Protein AF-A0A399NQ22-F1 (afdb_monomer_lite)

Foldseek 3Di:
DVQLVVVQQVVFVVDAPDKDKDFQADFDDPDDPDGDPFGGDPSCCSNQVDGAHGKIWIFPHDVPTTAIEIAHAAAQDPPRPCLPPPCPGRCVNVNDDDGQVRSCVVRVHHYHHVVCVPVVCPPDDDD

pLDDT: mean 94.35, std 6.29, range [53.47, 98.62]

Structure (mmCIF, N/CA/C/O backbone):
data_AF-A0A399NQ22-F1
#
_entry.id   AF-A0A399NQ22-F1
#
loop_
_atom_site.group_PDB
_atom_site.id
_atom_site.type_symbol
_atom_site.label_atom_id
_atom_site.label_alt_id
_atom_site.label_comp_id
_atom_site.label_asym_id
_atom_site.label_entity_id
_atom_site.label_seq_id
_atom_site.pdbx_PDB_ins_code
_atom_site.Cartn_x
_atom_site.Cartn_y
_atom_site.Cartn_z
_atom_site.occupancy
_atom_site.B_iso_or_equiv
_atom_site.auth_seq_id
_atom_site.auth_comp_id
_atom_site.auth_asym_id
_atom_site.auth_atom_id
_atom_site.pdbx_PDB_model_num
ATOM 1 N N . VAL A 1 1 ? 7.545 3.816 11.277 1.00 77.50 1 VAL A N 1
ATOM 2 C CA . VAL A 1 1 ? 6.659 2.720 11.739 1.00 77.50 1 VAL A CA 1
ATOM 3 C C . VAL A 1 1 ? 5.836 3.149 12.949 1.00 77.50 1 VAL A C 1
ATOM 5 O O . VAL A 1 1 ? 4.619 3.176 12.836 1.00 77.50 1 VAL A O 1
ATOM 8 N N . GLU A 1 2 ? 6.461 3.581 14.051 1.00 89.06 2 GLU A N 1
ATOM 9 C CA . GLU A 1 2 ? 5.746 4.010 15.273 1.00 89.06 2 GLU A CA 1
ATOM 10 C C . GLU A 1 2 ? 4.733 5.141 15.035 1.00 89.06 2 GLU A C 1
ATOM 12 O O . GLU A 1 2 ? 3.578 5.025 15.437 1.00 89.06 2 GLU A O 1
ATOM 17 N N . ALA A 1 3 ? 5.122 6.194 14.305 1.00 95.69 3 ALA A N 1
ATOM 18 C CA . ALA A 1 3 ? 4.213 7.293 13.967 1.00 95.69 3 ALA A CA 1
ATOM 19 C C . ALA A 1 3 ? 2.978 6.804 13.187 1.00 95.69 3 ALA A C 1
ATOM 21 O O . ALA A 1 3 ? 1.850 7.098 13.568 1.00 95.69 3 ALA A O 1
ATOM 22 N N . ALA A 1 4 ? 3.183 5.985 12.152 1.00 97.56 4 ALA A N 1
ATOM 23 C CA . ALA A 1 4 ? 2.106 5.400 11.354 1.00 97.56 4 ALA A CA 1
ATOM 24 C C . ALA A 1 4 ? 1.168 4.517 12.201 1.00 97.56 4 ALA A C 1
ATOM 26 O O . ALA A 1 4 ? -0.049 4.579 12.044 1.00 97.56 4 ALA A O 1
ATOM 27 N N . ALA A 1 5 ? 1.704 3.743 13.151 1.00 97.62 5 ALA A N 1
ATOM 28 C CA . ALA A 1 5 ? 0.892 2.972 14.091 1.00 97.62 5 ALA A CA 1
ATOM 29 C C . ALA A 1 5 ? 0.037 3.878 14.998 1.00 97.62 5 ALA A C 1
ATOM 31 O O . ALA A 1 5 ? -1.161 3.639 15.151 1.00 97.62 5 ALA A O 1
ATOM 32 N N . ALA A 1 6 ? 0.613 4.960 15.532 1.00 98.06 6 ALA A N 1
ATOM 33 C CA . ALA A 1 6 ? -0.127 5.947 16.319 1.00 98.06 6 ALA A CA 1
ATOM 34 C C . ALA A 1 6 ? -1.207 6.664 15.487 1.00 98.06 6 ALA A C 1
ATOM 36 O O . ALA A 1 6 ? -2.304 6.930 15.979 1.00 98.06 6 ALA A O 1
ATOM 37 N N . HIS A 1 7 ? -0.932 6.946 14.214 1.00 98.50 7 HIS A N 1
ATOM 38 C CA . HIS A 1 7 ? -1.900 7.519 13.281 1.00 98.50 7 HIS A CA 1
ATOM 39 C C . HIS A 1 7 ? -3.078 6.575 13.029 1.00 98.50 7 HIS A C 1
ATOM 41 O O . HIS A 1 7 ? -4.227 6.998 13.159 1.00 98.50 7 HIS A O 1
ATOM 47 N N . ARG A 1 8 ? -2.812 5.285 12.774 1.00 98.44 8 ARG A N 1
ATOM 48 C CA . ARG A 1 8 ? -3.865 4.264 12.657 1.00 98.44 8 ARG A CA 1
ATOM 49 C C . ARG A 1 8 ? -4.692 4.155 13.937 1.00 98.44 8 ARG A C 1
ATOM 51 O O . ARG A 1 8 ? -5.912 4.117 13.852 1.00 98.44 8 ARG A O 1
ATOM 58 N N . ALA A 1 9 ? -4.072 4.184 15.117 1.00 98.25 9 ALA A N 1
ATOM 59 C CA . ALA A 1 9 ? -4.805 4.165 16.387 1.00 98.25 9 ALA A CA 1
ATOM 60 C C . ALA A 1 9 ? -5.732 5.388 16.548 1.00 98.25 9 ALA A C 1
ATOM 62 O O . ALA A 1 9 ? -6.884 5.248 16.958 1.00 98.25 9 ALA A O 1
ATOM 63 N N . ARG A 1 10 ? -5.263 6.585 16.167 1.00 98.38 10 ARG A N 1
ATOM 64 C CA . ARG A 1 10 ? -6.076 7.813 16.177 1.00 98.38 10 ARG A CA 1
ATOM 65 C C . ARG A 1 10 ? -7.254 7.739 15.209 1.00 98.38 10 ARG A C 1
ATOM 67 O O . ARG A 1 10 ? -8.366 8.086 15.595 1.00 98.38 10 ARG A O 1
ATOM 74 N N . LEU A 1 11 ? -7.016 7.288 13.978 1.00 98.12 11 LEU A N 1
ATOM 75 C CA . LEU A 1 11 ? -8.075 7.122 12.980 1.00 98.12 11 LEU A CA 1
ATOM 76 C C . LEU A 1 11 ? -9.094 6.070 13.436 1.00 98.12 11 LEU A C 1
ATOM 78 O O . LEU A 1 11 ? -10.297 6.299 13.362 1.00 98.12 11 LEU A O 1
ATOM 82 N N . SER A 1 12 ? -8.605 4.968 14.009 1.00 98.25 12 SER A N 1
ATOM 83 C CA . SER A 1 12 ? -9.430 3.896 14.557 1.00 98.25 12 SER A CA 1
ATOM 84 C C . SER A 1 12 ? -10.396 4.384 15.637 1.00 98.25 12 SER A C 1
ATOM 86 O O . SER A 1 12 ? -11.556 3.986 15.649 1.00 98.25 12 SER A O 1
ATOM 88 N N . ALA A 1 13 ? -9.934 5.252 16.540 1.00 97.94 13 ALA A N 1
ATOM 89 C CA . ALA A 1 13 ? -10.782 5.842 17.574 1.00 97.94 13 ALA A CA 1
ATOM 90 C C . ALA A 1 13 ? -11.806 6.847 17.013 1.00 97.94 13 ALA A C 1
ATOM 92 O O . ALA A 1 13 ? -12.878 7.011 17.590 1.00 97.94 13 ALA A O 1
ATOM 93 N N . ALA A 1 14 ? -11.482 7.522 15.906 1.00 97.44 14 ALA A N 1
ATOM 94 C CA . ALA A 1 14 ? -12.348 8.523 15.285 1.00 97.44 14 ALA A CA 1
ATOM 95 C C . ALA A 1 14 ? -13.451 7.919 14.399 1.00 97.44 14 ALA A C 1
ATOM 97 O O . ALA A 1 14 ? -14.481 8.560 14.203 1.00 97.44 14 ALA A O 1
ATOM 98 N N . MET A 1 15 ? -13.250 6.708 13.870 1.00 96.12 15 MET A N 1
ATOM 99 C CA . MET A 1 15 ? -14.189 6.036 12.961 1.00 96.12 15 MET A CA 1
ATOM 100 C C . MET A 1 15 ? -14.549 4.620 13.442 1.00 96.12 15 MET A C 1
ATOM 102 O O . MET A 1 15 ? -14.275 3.643 12.748 1.00 96.12 15 MET A O 1
ATOM 106 N N . PRO A 1 16 ? -15.134 4.460 14.641 1.00 95.62 16 PRO A N 1
ATOM 107 C CA . PRO A 1 16 ? -15.461 3.138 15.161 1.00 95.62 16 PRO A CA 1
ATOM 108 C C . PRO A 1 16 ? -16.531 2.443 14.306 1.00 95.62 16 PRO A C 1
ATOM 110 O O . PRO A 1 16 ? -17.507 3.060 13.888 1.00 95.62 16 PRO A O 1
ATOM 113 N N . GLY A 1 17 ? -16.382 1.131 14.107 1.00 94.06 17 GLY A N 1
ATOM 114 C CA . GLY A 1 17 ? -17.397 0.291 13.460 1.00 94.06 17 GLY A CA 1
ATOM 115 C C . GLY A 1 17 ? -17.431 0.350 11.928 1.00 94.06 17 GLY A C 1
ATOM 116 O O . GLY A 1 17 ? -18.224 -0.378 11.336 1.00 94.06 17 GLY A O 1
ATOM 117 N N . ALA A 1 18 ? -16.577 1.153 11.290 1.00 94.00 18 ALA A N 1
ATOM 118 C CA . ALA A 1 18 ? -16.480 1.252 9.835 1.00 94.00 18 ALA A CA 1
ATOM 119 C C . ALA A 1 18 ? -15.167 0.646 9.331 1.00 94.00 18 ALA A C 1
ATOM 121 O O . ALA A 1 18 ? -14.098 1.070 9.747 1.00 94.00 18 ALA A O 1
ATOM 122 N N . THR A 1 19 ? -15.219 -0.316 8.408 1.00 96.00 19 THR A N 1
ATOM 123 C CA . THR A 1 19 ? -13.996 -0.782 7.738 1.00 96.00 19 THR A CA 1
ATOM 124 C C . THR A 1 19 ? -13.509 0.292 6.769 1.00 96.00 19 THR A C 1
ATOM 126 O O . THR A 1 19 ? -14.273 0.752 5.923 1.00 96.00 19 THR A O 1
ATOM 129 N N . LEU A 1 20 ? -12.236 0.675 6.875 1.00 96.19 20 LEU A N 1
ATOM 130 C CA . LEU A 1 20 ? -11.630 1.714 6.041 1.00 96.19 20 LEU A CA 1
ATOM 131 C C . LEU A 1 20 ? -10.688 1.081 5.020 1.00 96.19 20 LEU A C 1
ATOM 133 O O . LEU A 1 20 ? -9.842 0.269 5.389 1.00 96.19 20 LEU A O 1
ATOM 137 N N . ALA A 1 21 ? -10.791 1.490 3.758 1.00 96.81 21 ALA A N 1
ATOM 138 C CA . ALA A 1 21 ? -9.838 1.142 2.709 1.00 96.81 21 ALA A CA 1
ATOM 139 C C . ALA A 1 21 ? -9.151 2.417 2.208 1.00 96.81 21 ALA A C 1
ATOM 141 O O . ALA A 1 21 ? -9.815 3.349 1.757 1.00 96.81 21 ALA A O 1
ATOM 142 N N . VAL A 1 22 ? -7.822 2.462 2.296 1.00 97.94 22 VAL A N 1
ATOM 143 C CA . VAL A 1 22 ? -7.005 3.613 1.891 1.00 97.94 22 VAL A CA 1
ATOM 144 C C . VAL A 1 22 ? -6.004 3.148 0.842 1.00 97.94 22 VAL A C 1
ATOM 146 O O . VAL A 1 22 ? -5.267 2.188 1.064 1.00 97.94 22 VAL A O 1
ATOM 149 N N . VAL A 1 23 ? -5.994 3.806 -0.315 1.00 98.19 23 VAL A N 1
ATOM 150 C CA . VAL A 1 23 ? -5.254 3.363 -1.506 1.00 98.19 23 VAL A CA 1
ATOM 151 C C . VAL A 1 23 ? -3.996 4.195 -1.725 1.00 98.19 23 VAL A C 1
ATOM 153 O O . VAL A 1 23 ? -4.000 5.396 -1.479 1.00 98.19 23 VAL A O 1
ATOM 156 N N . SER A 1 24 ? -2.923 3.578 -2.220 1.00 98.31 24 SER A N 1
ATOM 157 C CA . SER A 1 24 ? -1.680 4.293 -2.530 1.00 98.31 24 SER A CA 1
ATOM 158 C C . SER A 1 24 ? -1.733 5.049 -3.860 1.00 98.31 24 SER A C 1
ATOM 160 O O . SER A 1 24 ? -1.108 6.101 -3.986 1.00 98.31 24 SER A O 1
ATOM 162 N N . GLY A 1 25 ? -2.498 4.542 -4.831 1.00 97.44 25 GLY A N 1
ATOM 163 C CA . GLY A 1 25 ? -2.637 5.116 -6.170 1.00 97.44 25 GLY A CA 1
ATOM 164 C C . GLY A 1 25 ? -1.598 4.609 -7.176 1.00 97.44 25 GLY A C 1
ATOM 165 O O . GLY A 1 25 ? -0.905 3.621 -6.936 1.00 97.44 25 GLY A O 1
ATOM 166 N N . TYR A 1 26 ? -1.524 5.296 -8.317 1.00 96.44 26 TYR A N 1
ATOM 167 C CA . TYR A 1 26 ? -0.613 5.018 -9.434 1.00 96.44 26 TYR A CA 1
ATOM 168 C C . TYR A 1 26 ? -0.078 6.330 -10.008 1.00 96.44 26 TYR A C 1
ATOM 170 O O . TYR A 1 26 ? -0.757 7.360 -9.938 1.00 96.44 26 TYR A O 1
ATOM 178 N N . ALA A 1 27 ? 1.116 6.306 -10.598 1.00 96.25 27 ALA A N 1
ATOM 179 C CA . ALA A 1 27 ? 1.667 7.455 -11.291 1.00 96.25 27 ALA A CA 1
ATOM 180 C C . ALA A 1 27 ? 0.812 7.806 -12.521 1.00 96.25 27 ALA A C 1
ATOM 182 O O . ALA A 1 27 ? 0.568 6.953 -13.378 1.00 96.25 27 ALA A O 1
ATOM 183 N N . PRO A 1 28 ? 0.376 9.069 -12.666 1.00 96.25 28 PRO A N 1
ATOM 184 C CA . PRO A 1 28 ? -0.347 9.484 -13.856 1.00 96.25 28 PRO A CA 1
ATOM 185 C C . PRO A 1 28 ? 0.523 9.381 -15.113 1.00 96.25 28 PRO A C 1
ATOM 187 O O . PRO A 1 28 ? 1.734 9.632 -15.079 1.00 96.25 28 PRO A O 1
ATOM 190 N N . THR A 1 29 ? -0.107 9.091 -16.250 1.00 97.00 29 THR A N 1
ATOM 191 C CA . THR A 1 29 ? 0.547 9.185 -17.559 1.00 97.00 29 THR A CA 1
ATOM 192 C C . THR A 1 29 ? 0.957 10.624 -17.851 1.00 97.00 29 THR A C 1
ATOM 194 O O . THR A 1 29 ? 0.147 11.547 -17.756 1.00 97.00 29 THR A O 1
ATOM 197 N N . ARG A 1 30 ? 2.223 10.811 -18.233 1.00 97.38 30 ARG A N 1
ATOM 198 C CA . ARG A 1 30 ? 2.773 12.093 -18.682 1.00 97.38 30 ARG A CA 1
ATOM 199 C C . ARG A 1 30 ? 2.594 12.260 -20.187 1.00 97.38 30 ARG A C 1
ATOM 201 O O . ARG A 1 30 ? 2.105 13.291 -20.635 1.00 97.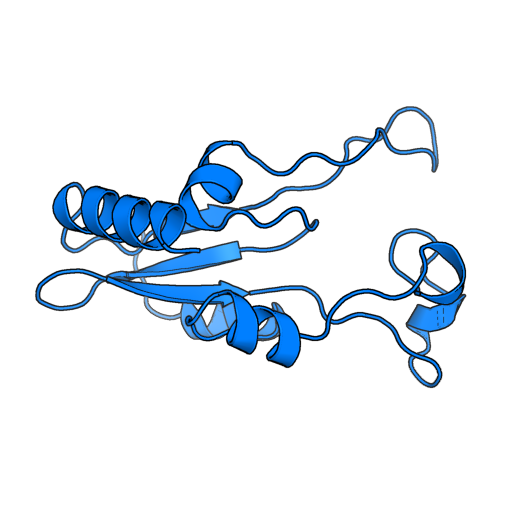38 30 ARG A O 1
ATOM 208 N N . ASN A 1 31 ? 3.013 11.257 -20.952 1.00 97.56 31 ASN A N 1
ATOM 209 C CA . ASN A 1 31 ? 2.884 11.195 -22.406 1.00 97.56 31 ASN A CA 1
ATOM 210 C C . ASN A 1 31 ? 3.133 9.747 -22.846 1.00 97.56 31 ASN A C 1
ATOM 212 O O . ASN A 1 31 ? 4.151 9.180 -22.464 1.00 97.56 31 ASN A O 1
ATOM 216 N N . ASP A 1 32 ? 2.205 9.170 -23.605 1.00 96.25 32 ASP A N 1
ATOM 217 C CA . ASP A 1 32 ? 2.273 7.786 -24.088 1.00 96.25 32 ASP A CA 1
ATOM 218 C C . ASP A 1 32 ? 2.574 6.765 -22.969 1.00 96.25 32 ASP A C 1
ATOM 220 O O . ASP A 1 32 ? 1.828 6.662 -21.989 1.00 96.25 32 ASP A O 1
ATOM 224 N N . ASP A 1 33 ? 3.652 5.996 -23.093 1.00 94.00 33 ASP A N 1
ATOM 225 C CA . ASP A 1 33 ? 4.111 5.017 -22.106 1.00 94.00 33 ASP A CA 1
ATOM 226 C C . ASP A 1 33 ? 4.920 5.645 -20.955 1.00 94.00 33 ASP A C 1
ATOM 228 O O . ASP A 1 33 ? 5.197 4.983 -19.962 1.00 94.00 33 ASP A O 1
ATOM 232 N N . CYS A 1 34 ? 5.220 6.946 -21.000 1.00 94.25 34 CYS A N 1
ATOM 233 C CA . CYS A 1 34 ? 5.931 7.628 -19.922 1.00 94.25 34 CYS A CA 1
ATOM 234 C C . CYS A 1 34 ? 4.982 8.053 -18.791 1.00 94.25 34 CYS A C 1
ATOM 236 O O . CYS A 1 34 ? 4.020 8.802 -19.008 1.00 94.25 34 CYS A O 1
ATOM 238 N N . ARG A 1 35 ? 5.299 7.672 -17.549 1.00 95.12 35 ARG A N 1
ATOM 239 C CA . ARG A 1 35 ? 4.612 8.137 -16.329 1.00 95.12 35 ARG A CA 1
ATOM 240 C C . ARG A 1 35 ? 5.349 9.301 -15.661 1.00 95.12 35 ARG A C 1
ATOM 242 O O . ARG A 1 35 ? 6.533 9.538 -15.907 1.00 95.12 35 ARG A O 1
ATOM 249 N N . TYR A 1 36 ? 4.649 10.055 -14.816 1.00 97.00 36 TYR A N 1
ATOM 250 C CA . TYR A 1 36 ? 5.306 10.929 -13.838 1.00 97.00 36 TYR A CA 1
ATOM 251 C C . TYR A 1 36 ? 6.031 10.104 -12.763 1.00 97.00 36 TYR A C 1
ATOM 253 O O . TYR A 1 36 ? 5.789 8.911 -12.617 1.00 97.00 36 TYR A O 1
ATOM 261 N N . ALA A 1 37 ? 6.906 10.742 -11.979 1.00 95.25 37 ALA A N 1
ATOM 262 C CA . ALA A 1 37 ? 7.464 10.093 -10.796 1.00 95.25 37 ALA A CA 1
ATOM 263 C C . ALA A 1 37 ? 6.335 9.757 -9.811 1.00 95.25 37 ALA A C 1
ATOM 265 O O . ALA A 1 37 ? 5.529 10.629 -9.470 1.00 95.25 37 ALA A O 1
ATOM 266 N N . PHE A 1 38 ? 6.285 8.505 -9.359 1.00 95.88 38 PHE A N 1
ATOM 267 C CA . PHE A 1 38 ? 5.260 8.076 -8.422 1.00 95.88 38 PHE A CA 1
ATOM 268 C C . PHE A 1 38 ? 5.424 8.749 -7.054 1.00 95.88 38 PHE A C 1
ATOM 270 O O . PHE A 1 38 ? 6.524 8.870 -6.511 1.00 95.88 38 PHE A O 1
ATOM 277 N N . ARG A 1 39 ? 4.289 9.143 -6.476 1.00 97.62 39 ARG A N 1
ATOM 278 C CA . ARG A 1 39 ? 4.155 9.566 -5.085 1.00 97.62 39 ARG A CA 1
ATOM 279 C C . ARG A 1 39 ? 2.817 9.048 -4.577 1.00 97.62 39 ARG A C 1
ATOM 281 O O . ARG A 1 39 ? 1.786 9.416 -5.135 1.00 97.62 39 ARG A O 1
ATOM 288 N N . ALA A 1 40 ? 2.834 8.231 -3.526 1.00 98.31 40 ALA A N 1
ATOM 289 C CA . ALA A 1 40 ? 1.610 7.652 -2.988 1.00 98.31 40 ALA A CA 1
ATOM 290 C C . ALA A 1 40 ? 0.710 8.716 -2.354 1.00 98.31 40 ALA A C 1
ATOM 292 O O . ALA A 1 40 ? 1.181 9.777 -1.936 1.00 98.31 40 ALA A O 1
ATOM 293 N N . ASP A 1 41 ? -0.586 8.432 -2.277 1.00 98.62 41 ASP A N 1
ATOM 294 C CA . ASP A 1 41 ? -1.566 9.315 -1.651 1.00 98.62 41 ASP A CA 1
ATOM 295 C C . ASP A 1 41 ? -1.162 9.745 -0.224 1.00 98.62 41 ASP A C 1
ATOM 297 O O . ASP A 1 41 ? -0.520 9.005 0.525 1.00 98.62 41 ASP A O 1
ATOM 301 N N . SER A 1 42 ? -1.519 10.976 0.155 1.00 98.44 42 SER A N 1
ATOM 302 C CA . SER A 1 42 ? -1.105 11.562 1.434 1.00 98.44 42 SER A CA 1
ATOM 303 C C . SER A 1 42 ? -1.651 10.799 2.631 1.00 98.44 42 SER A C 1
ATOM 305 O O . SER A 1 42 ? -0.909 10.588 3.591 1.00 98.44 42 SER A O 1
ATOM 307 N N . ASP A 1 43 ? -2.912 10.380 2.572 1.00 98.44 43 ASP A N 1
ATOM 308 C CA . ASP A 1 43 ? -3.568 9.684 3.673 1.00 98.44 43 ASP A CA 1
ATOM 309 C C . ASP A 1 43 ? -2.995 8.272 3.805 1.00 98.44 43 ASP A C 1
ATOM 311 O O . ASP A 1 43 ? -2.691 7.811 4.909 1.00 98.44 43 ASP A O 1
ATOM 315 N N . PHE A 1 44 ? -2.721 7.619 2.672 1.00 98.56 44 PHE A N 1
ATOM 316 C CA . PHE A 1 44 ? -2.029 6.334 2.648 1.00 98.56 44 PHE A CA 1
ATOM 317 C C . PHE A 1 44 ? -0.633 6.421 3.277 1.00 98.56 44 PHE A C 1
ATOM 319 O O . PHE A 1 44 ? -0.300 5.629 4.166 1.00 98.56 44 PHE A O 1
ATOM 326 N N . VAL A 1 45 ? 0.183 7.398 2.868 1.00 98.12 45 VAL A N 1
ATOM 327 C CA . VAL A 1 45 ? 1.530 7.604 3.427 1.00 98.12 45 VAL A CA 1
ATOM 328 C C . VAL A 1 45 ? 1.452 7.953 4.910 1.00 98.12 45 VAL A C 1
ATOM 330 O O . VAL A 1 45 ? 2.258 7.458 5.696 1.00 98.12 45 VAL A O 1
ATOM 333 N N . TRP A 1 46 ? 0.471 8.751 5.331 1.00 98.12 46 TRP A N 1
ATOM 334 C CA . TRP A 1 46 ? 0.289 9.101 6.738 1.00 98.12 46 TRP A CA 1
ATOM 335 C C . TRP A 1 46 ? 0.025 7.865 7.615 1.00 98.12 46 TRP A C 1
ATOM 337 O O . TRP A 1 46 ? 0.551 7.775 8.728 1.00 98.12 46 TRP A O 1
ATOM 347 N N . LEU A 1 47 ? -0.717 6.879 7.100 1.00 98.50 47 LEU A N 1
ATOM 348 C CA . LEU A 1 47 ? -1.096 5.657 7.821 1.00 98.50 47 LEU A CA 1
ATOM 349 C C . LEU A 1 47 ? -0.093 4.501 7.707 1.00 98.50 47 LEU A C 1
ATOM 351 O O . LEU A 1 47 ? -0.140 3.572 8.523 1.00 98.50 47 LEU A O 1
ATOM 355 N N . THR A 1 48 ? 0.800 4.529 6.717 1.00 97.56 48 THR A N 1
ATOM 356 C CA . THR A 1 48 ? 1.696 3.398 6.403 1.00 97.56 48 THR A CA 1
ATOM 357 C C . THR A 1 48 ? 3.175 3.778 6.352 1.00 97.56 48 THR A C 1
ATOM 359 O O . THR A 1 48 ? 4.023 2.985 6.756 1.00 97.56 48 THR A O 1
ATOM 362 N N . GLY A 1 49 ? 3.501 4.987 5.889 1.00 95.88 49 GLY A N 1
ATOM 363 C CA . GLY A 1 49 ? 4.854 5.394 5.506 1.00 95.88 49 GLY A CA 1
ATOM 364 C C . GLY A 1 49 ? 5.367 4.741 4.215 1.00 95.88 49 GLY A C 1
ATOM 365 O O . GLY A 1 49 ? 6.555 4.851 3.924 1.00 95.88 49 GLY A O 1
ATOM 366 N N . VAL A 1 50 ? 4.511 4.043 3.465 1.00 95.88 50 VAL A N 1
ATOM 367 C CA . VAL A 1 50 ? 4.883 3.247 2.287 1.00 95.88 50 VAL A CA 1
ATOM 368 C C . VAL A 1 50 ? 4.745 4.070 1.003 1.00 95.88 50 VAL A C 1
ATOM 370 O O . VAL A 1 50 ? 3.802 4.841 0.851 1.00 95.88 50 VAL A O 1
ATOM 373 N N . GLN A 1 51 ? 5.680 3.873 0.069 1.00 94.94 51 GLN A N 1
ATOM 374 C CA . GLN A 1 51 ? 5.721 4.515 -1.250 1.00 94.94 51 GLN A CA 1
ATOM 375 C C . GLN A 1 51 ? 5.762 3.442 -2.348 1.00 94.94 51 GLN A C 1
ATOM 377 O O . GLN A 1 51 ? 6.811 3.188 -2.932 1.00 94.94 51 GLN A O 1
ATOM 382 N N . ILE A 1 52 ? 4.628 2.781 -2.594 1.00 94.38 52 ILE A N 1
ATOM 383 C CA . ILE A 1 52 ? 4.481 1.797 -3.677 1.00 94.38 52 ILE A CA 1
ATOM 384 C C . ILE A 1 52 ? 3.135 1.963 -4.387 1.00 94.38 52 ILE A C 1
ATOM 386 O O . ILE A 1 52 ? 2.142 2.321 -3.750 1.00 94.38 52 ILE A O 1
ATOM 390 N N . GLU A 1 53 ? 3.100 1.734 -5.695 1.00 95.38 53 GLU A N 1
ATOM 391 C CA . GLU A 1 53 ? 1.868 1.769 -6.486 1.00 95.38 53 GLU A CA 1
ATOM 392 C C . GLU A 1 53 ? 0.939 0.600 -6.152 1.00 95.38 53 GLU A C 1
ATOM 394 O O . GLU A 1 53 ? 1.381 -0.459 -5.706 1.00 95.38 53 GLU A O 1
ATOM 399 N N . GLY A 1 54 ? -0.362 0.793 -6.373 1.00 95.38 54 GLY A N 1
ATOM 400 C CA . GLY A 1 54 ? -1.351 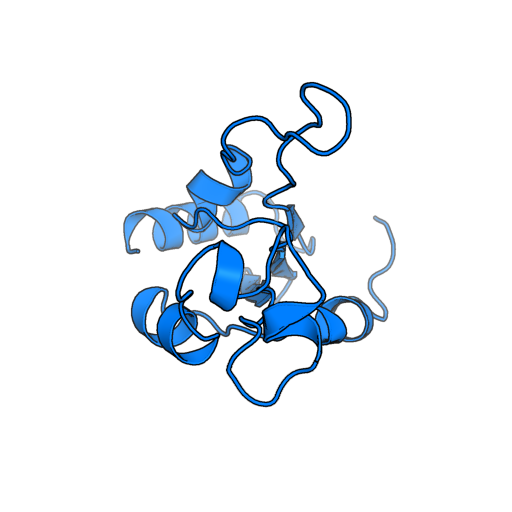-0.287 -6.338 1.00 95.38 54 GLY A CA 1
ATOM 401 C C . GLY A 1 54 ? -1.542 -0.981 -4.986 1.00 95.38 54 GLY A C 1
ATOM 402 O O . GLY A 1 54 ? -2.122 -2.065 -4.935 1.00 95.38 54 GLY A O 1
ATOM 403 N N . ALA A 1 55 ? -1.072 -0.383 -3.893 1.00 97.25 55 ALA A N 1
ATOM 404 C CA . ALA A 1 55 ? -1.246 -0.909 -2.550 1.00 97.25 55 ALA A CA 1
ATOM 405 C C . ALA A 1 55 ? -2.535 -0.392 -1.904 1.00 97.25 55 ALA A C 1
ATOM 407 O O . ALA A 1 55 ? -2.998 0.720 -2.172 1.00 97.25 55 ALA A O 1
ATOM 408 N N . VAL A 1 56 ? -3.101 -1.202 -1.011 1.00 98.38 56 VAL A N 1
ATOM 409 C CA . VAL A 1 56 ? -4.328 -0.877 -0.276 1.00 98.38 56 VAL A CA 1
ATOM 410 C C . VAL A 1 56 ? -4.147 -1.240 1.189 1.00 98.38 56 VAL A C 1
ATOM 412 O O . VAL A 1 56 ? -3.936 -2.402 1.523 1.00 98.38 56 VAL A O 1
ATOM 415 N N . LEU A 1 57 ? -4.232 -0.252 2.076 1.00 98.38 57 LEU A N 1
ATOM 416 C CA . LEU A 1 57 ? -4.364 -0.486 3.508 1.00 98.38 57 LEU A CA 1
ATOM 417 C C . LEU A 1 57 ? -5.844 -0.693 3.819 1.00 98.38 57 LEU A C 1
ATOM 419 O O . LEU A 1 57 ? -6.652 0.201 3.576 1.00 98.38 57 LEU A O 1
ATOM 423 N N . VAL A 1 58 ? -6.179 -1.831 4.413 1.00 98.31 58 VAL A N 1
ATOM 424 C CA . VAL A 1 58 ? -7.501 -2.085 4.979 1.00 98.31 58 VAL A CA 1
ATOM 425 C C . VAL A 1 58 ? -7.395 -2.052 6.498 1.00 98.31 58 VAL A C 1
ATOM 427 O O . VAL A 1 58 ? -6.592 -2.763 7.098 1.00 98.31 58 VAL A O 1
ATOM 430 N N . MET A 1 59 ? -8.198 -1.209 7.135 1.00 98.06 59 MET A N 1
ATOM 431 C CA . MET A 1 59 ? -8.431 -1.226 8.575 1.00 98.06 59 MET A CA 1
ATOM 432 C C . MET A 1 59 ? -9.792 -1.877 8.802 1.00 98.06 59 MET A C 1
ATOM 434 O O . MET A 1 59 ? -10.819 -1.230 8.621 1.00 98.06 59 MET A O 1
ATOM 438 N N . HIS A 1 60 ? -9.804 -3.164 9.149 1.00 96.94 60 HIS A N 1
ATOM 439 C CA . HIS A 1 60 ? -11.027 -3.927 9.394 1.00 96.94 60 HIS A CA 1
ATOM 440 C C . HIS A 1 60 ? -11.635 -3.531 10.730 1.00 96.94 60 HIS A C 1
ATOM 442 O O . HIS A 1 60 ? -10.954 -3.613 11.750 1.00 96.94 60 HIS A O 1
ATOM 448 N N . ALA A 1 61 ? -12.906 -3.134 10.737 1.00 95.94 61 ALA A N 1
ATOM 449 C CA . ALA A 1 61 ? -13.593 -2.816 11.980 1.00 95.94 61 ALA A CA 1
ATOM 450 C C . ALA A 1 61 ? -13.713 -4.061 12.869 1.00 95.94 61 ALA A C 1
ATOM 452 O O . ALA A 1 61 ? -14.217 -5.104 12.449 1.00 95.94 61 ALA A O 1
ATOM 453 N N . VAL A 1 62 ? -13.289 -3.925 14.122 1.00 95.12 62 VAL A N 1
ATOM 454 C CA . VAL A 1 62 ? -13.426 -4.940 15.172 1.00 95.12 62 VAL A CA 1
ATOM 455 C C . VAL A 1 62 ? -13.963 -4.285 16.446 1.00 95.12 62 VAL A C 1
ATOM 457 O O . VAL A 1 62 ? -13.880 -3.060 16.599 1.00 95.12 62 VAL A O 1
ATOM 460 N N . PRO A 1 63 ? -14.527 -5.050 17.398 1.00 95.12 63 PRO A N 1
ATOM 461 C CA . PRO A 1 63 ? -14.899 -4.490 18.691 1.00 95.12 63 PRO A CA 1
ATOM 462 C C . PRO A 1 63 ? -13.711 -3.762 19.338 1.00 95.12 63 PRO A C 1
ATOM 464 O O . PRO A 1 63 ? -12.677 -4.364 19.613 1.00 95.12 63 PRO A O 1
ATOM 467 N N . GLY A 1 64 ? -13.861 -2.458 19.577 1.00 93.56 64 GLY A N 1
ATOM 468 C CA . GLY A 1 64 ? -12.833 -1.630 20.213 1.00 93.56 64 GLY A CA 1
ATOM 469 C C . GLY A 1 64 ? -11.804 -0.986 19.275 1.00 93.56 64 GLY A C 1
ATOM 470 O O . GLY A 1 64 ? -10.949 -0.255 19.770 1.00 93.56 64 GLY A O 1
ATOM 471 N N . G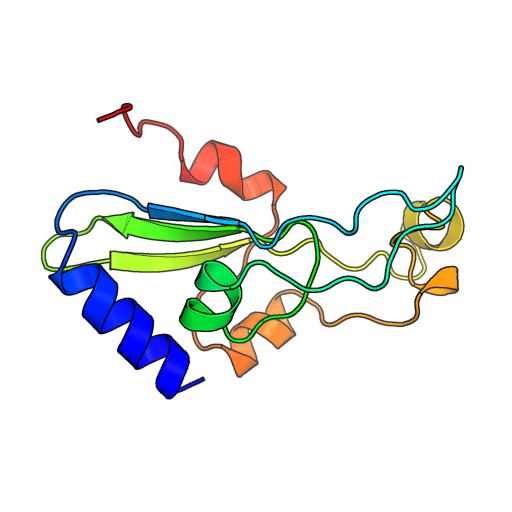LY A 1 65 ? -11.879 -1.183 17.952 1.00 96.88 65 GLY A N 1
ATOM 472 C CA . GLY A 1 65 ? -10.985 -0.497 17.015 1.00 96.88 65 GLY A CA 1
ATOM 473 C C . GLY A 1 65 ? -10.888 -1.155 15.643 1.00 96.88 65 GLY A C 1
ATOM 474 O O . GLY A 1 65 ? -11.909 -1.503 15.052 1.00 96.88 65 GLY A O 1
ATOM 475 N N . HIS A 1 66 ? -9.657 -1.295 15.138 1.00 98.06 66 HIS A N 1
ATOM 476 C CA . HIS A 1 66 ? -9.389 -1.911 13.842 1.00 98.06 66 HIS A CA 1
ATOM 477 C C . HIS A 1 66 ? -8.177 -2.836 13.852 1.00 98.06 66 HIS A C 1
ATOM 479 O O . HIS A 1 66 ? -7.144 -2.499 14.436 1.00 98.06 66 HIS A O 1
ATOM 485 N N . ASP A 1 67 ? -8.278 -3.912 13.076 1.00 97.56 67 ASP A N 1
ATOM 486 C CA . ASP A 1 67 ? -7.137 -4.717 12.648 1.00 97.56 67 ASP A CA 1
ATOM 487 C C . ASP A 1 67 ? -6.661 -4.231 11.273 1.00 97.56 67 ASP A C 1
ATOM 489 O O . ASP A 1 67 ? -7.429 -4.175 10.312 1.00 97.56 67 ASP A O 1
ATOM 493 N N . ALA A 1 68 ? -5.388 -3.847 11.172 1.00 98.12 68 ALA A N 1
ATOM 494 C CA . ALA A 1 68 ? -4.809 -3.309 9.943 1.00 98.12 68 ALA A CA 1
ATOM 495 C C . ALA A 1 68 ? -4.143 -4.410 9.106 1.00 98.12 68 ALA A C 1
ATOM 497 O O . ALA A 1 68 ? -3.297 -5.139 9.618 1.00 98.12 68 ALA A O 1
ATOM 498 N N . VAL A 1 69 ? -4.461 -4.476 7.814 1.00 98.31 69 VAL A N 1
ATOM 499 C CA . VAL A 1 69 ? -3.840 -5.365 6.824 1.00 98.31 69 VAL A CA 1
ATOM 500 C C . VAL A 1 69 ? -3.441 -4.540 5.607 1.00 98.31 69 VAL A C 1
ATOM 502 O O . VAL A 1 69 ? -4.235 -3.753 5.098 1.00 98.31 69 VAL A O 1
ATOM 505 N N . LEU A 1 70 ? -2.207 -4.697 5.136 1.00 98.19 70 LEU A N 1
ATOM 506 C CA . LEU A 1 70 ? -1.728 -4.027 3.932 1.00 98.19 70 LEU A CA 1
ATOM 507 C C . LEU A 1 70 ? -1.684 -5.012 2.760 1.00 98.19 70 LEU A C 1
ATOM 509 O O . LEU A 1 70 ? -1.065 -6.066 2.846 1.00 98.19 70 LEU A O 1
ATOM 513 N N . HIS A 1 71 ? -2.297 -4.651 1.643 1.00 98.12 71 HIS A N 1
ATOM 514 C CA . HIS A 1 71 ? -2.193 -5.381 0.387 1.00 98.12 71 HIS A CA 1
ATOM 515 C C . HIS A 1 71 ? -1.163 -4.701 -0.503 1.00 98.12 71 HIS A C 1
ATOM 517 O O . HIS A 1 71 ? -1.310 -3.514 -0.792 1.00 98.12 71 HIS A O 1
ATOM 523 N N . VAL A 1 72 ? -0.127 -5.427 -0.922 1.00 96.00 72 VAL A N 1
ATOM 524 C CA . VAL A 1 72 ? 0.980 -4.880 -1.725 1.00 96.00 72 VAL A CA 1
ATOM 525 C C . VAL A 1 72 ? 1.239 -5.786 -2.925 1.00 96.00 72 VAL A C 1
ATOM 527 O O . VAL A 1 72 ? 1.352 -6.996 -2.720 1.00 96.00 72 VAL A O 1
ATOM 530 N N . PRO A 1 73 ? 1.360 -5.247 -4.153 1.00 93.00 73 PRO A N 1
ATOM 531 C CA . PRO A 1 73 ? 1.766 -6.033 -5.313 1.00 93.00 73 PRO A CA 1
ATOM 532 C C . PRO A 1 73 ? 3.098 -6.745 -5.070 1.00 93.00 73 PRO A C 1
ATOM 534 O O . PRO A 1 73 ? 4.068 -6.133 -4.623 1.00 93.00 73 PRO A O 1
ATOM 537 N N . ALA A 1 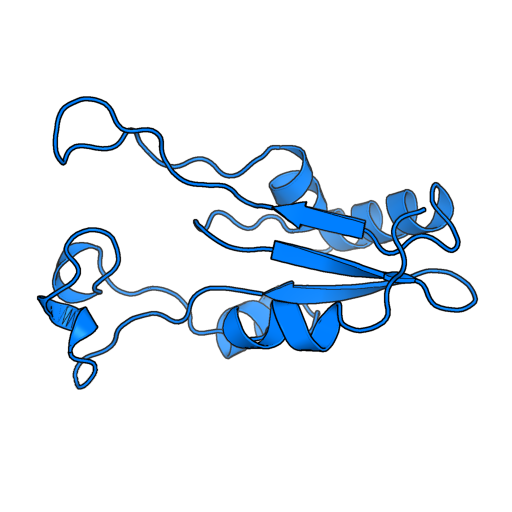74 ? 3.148 -8.046 -5.357 1.00 90.88 74 ALA A N 1
ATOM 538 C CA . ALA A 1 74 ? 4.397 -8.787 -5.280 1.00 90.88 74 ALA A CA 1
ATOM 539 C C . ALA A 1 74 ? 5.336 -8.375 -6.431 1.00 90.88 74 ALA A C 1
ATOM 541 O O . ALA A 1 74 ? 4.862 -8.244 -7.567 1.00 90.88 74 ALA A O 1
ATOM 542 N N . PRO A 1 75 ? 6.646 -8.223 -6.170 1.00 91.62 75 PRO A N 1
ATOM 543 C CA . PRO A 1 75 ? 7.630 -8.031 -7.228 1.00 91.62 75 PRO A CA 1
ATOM 544 C C . PRO A 1 75 ? 7.622 -9.199 -8.219 1.00 91.62 75 PRO A C 1
ATOM 546 O O . PRO A 1 75 ? 7.433 -10.360 -7.847 1.00 91.62 75 PRO A O 1
ATOM 549 N N . ALA A 1 76 ? 7.862 -8.895 -9.492 1.00 93.19 76 ALA A N 1
ATOM 550 C CA . ALA A 1 76 ? 8.032 -9.908 -10.523 1.00 93.19 76 ALA A CA 1
ATOM 551 C C . ALA A 1 76 ? 9.512 -10.305 -10.626 1.00 93.19 76 ALA A C 1
ATOM 553 O O . ALA A 1 76 ? 10.274 -9.647 -11.327 1.00 93.19 76 ALA A O 1
ATOM 554 N N . HIS A 1 77 ? 9.906 -11.367 -9.921 1.00 91.88 77 HIS A N 1
ATOM 555 C CA . HIS A 1 77 ? 11.275 -11.907 -9.884 1.00 91.88 77 HIS A CA 1
ATOM 556 C C . HIS A 1 77 ? 11.623 -12.780 -11.108 1.00 91.88 77 HIS A C 1
ATOM 558 O O . HIS A 1 77 ? 10.716 -13.275 -11.786 1.00 91.88 77 HIS A O 1
ATOM 564 N N . PRO A 1 78 ? 12.918 -13.084 -11.361 1.00 93.19 78 PRO A N 1
ATOM 565 C CA . PRO A 1 78 ? 13.314 -14.067 -12.369 1.00 93.19 78 PRO A CA 1
ATOM 566 C C . PRO A 1 78 ? 12.555 -15.397 -12.227 1.00 93.19 78 PRO A C 1
ATOM 568 O O . PRO A 1 78 ? 12.597 -16.044 -11.181 1.00 93.19 78 PRO A O 1
ATOM 571 N N . GLY A 1 79 ? 11.873 -15.810 -13.299 1.00 93.38 79 GLY A N 1
ATOM 572 C CA . GLY A 1 79 ? 11.000 -16.992 -13.329 1.00 93.38 79 GLY A CA 1
ATOM 573 C C . GLY A 1 79 ? 9.505 -16.663 -13.417 1.00 93.38 79 GLY A C 1
ATOM 574 O O . GLY A 1 79 ? 8.733 -17.503 -13.872 1.00 93.38 79 GLY A O 1
ATOM 575 N N . ASP A 1 80 ? 9.102 -15.439 -13.072 1.00 93.69 80 ASP A N 1
ATOM 576 C CA . ASP A 1 80 ? 7.782 -14.891 -13.399 1.00 93.69 80 ASP A CA 1
ATOM 577 C C . ASP A 1 80 ? 7.817 -14.297 -14.822 1.00 93.69 80 ASP A C 1
ATOM 579 O O . ASP A 1 80 ? 8.709 -13.496 -15.106 1.00 93.69 80 ASP A O 1
ATOM 583 N N . PRO A 1 81 ? 6.883 -14.624 -15.736 1.00 96.00 81 PRO A N 1
ATOM 584 C CA . PRO A 1 81 ? 6.818 -13.986 -17.055 1.00 96.00 81 PRO A CA 1
ATOM 585 C C . PRO A 1 81 ? 6.803 -12.448 -17.008 1.00 96.00 81 PRO A C 1
ATOM 587 O O . PRO A 1 81 ? 7.407 -11.798 -17.864 1.00 96.00 81 PRO A O 1
ATOM 590 N N . ARG A 1 82 ? 6.185 -11.862 -15.971 1.00 94.50 82 ARG A N 1
ATOM 591 C CA . ARG A 1 82 ? 6.124 -10.408 -15.757 1.00 94.50 82 ARG A CA 1
ATOM 592 C C . ARG A 1 82 ? 7.495 -9.778 -15.534 1.00 94.50 82 ARG A C 1
ATOM 594 O O . ARG A 1 82 ? 7.646 -8.596 -15.811 1.00 94.50 82 ARG A O 1
ATOM 601 N N . PHE A 1 83 ? 8.499 -10.557 -15.116 1.00 95.81 83 PHE A N 1
ATOM 602 C CA . PHE A 1 83 ? 9.867 -10.080 -14.891 1.00 95.81 83 PHE A CA 1
ATOM 603 C C . PHE A 1 83 ? 10.406 -9.281 -16.079 1.00 95.81 83 PHE A C 1
ATOM 605 O O . PHE A 1 83 ? 11.046 -8.256 -15.878 1.00 95.81 83 PHE A O 1
ATOM 612 N N . TYR A 1 84 ? 10.128 -9.740 -17.306 1.00 94.69 84 TYR A N 1
ATOM 613 C CA . TYR A 1 84 ? 10.550 -9.072 -18.538 1.00 94.69 84 TYR A CA 1
ATOM 614 C C . TYR A 1 84 ? 9.386 -8.482 -19.341 1.00 94.69 84 TYR A C 1
ATOM 616 O O . TYR A 1 84 ? 9.616 -7.553 -20.115 1.00 94.69 84 TYR A O 1
ATOM 624 N N . SER A 1 85 ? 8.168 -9.029 -19.219 1.00 96.31 85 SER A N 1
ATOM 625 C CA . SER A 1 85 ? 7.031 -8.611 -20.050 1.00 96.31 85 SER A CA 1
ATOM 626 C C . SER A 1 85 ? 6.323 -7.356 -19.545 1.00 96.31 85 SER A C 1
ATOM 628 O O . SER A 1 85 ? 5.535 -6.780 -20.289 1.00 96.31 85 SER A O 1
ATOM 630 N N . ASP A 1 86 ? 6.556 -6.968 -18.294 1.00 93.56 86 ASP A N 1
ATOM 631 C CA . ASP A 1 86 ? 5.971 -5.785 -17.676 1.00 93.56 86 ASP A CA 1
ATOM 632 C C . ASP A 1 86 ? 7.048 -4.704 -17.532 1.00 93.56 86 ASP A C 1
ATOM 634 O O . ASP A 1 86 ? 7.930 -4.798 -16.680 1.00 93.56 86 ASP A O 1
ATOM 638 N N . ALA A 1 87 ? 7.020 -3.705 -18.414 1.00 92.50 87 ALA A N 1
ATOM 639 C CA . ALA A 1 87 ? 7.998 -2.618 -18.398 1.00 92.50 87 ALA A CA 1
ATOM 640 C C . ALA A 1 87 ? 7.773 -1.630 -17.239 1.00 92.50 87 ALA A C 1
ATOM 642 O O . ALA A 1 87 ? 8.715 -0.939 -16.854 1.00 92.50 87 ALA A O 1
ATOM 643 N N . ASP A 1 88 ? 6.556 -1.582 -16.685 1.00 88.75 88 ASP A N 1
ATOM 644 C CA . ASP A 1 88 ? 6.181 -0.657 -15.612 1.00 88.75 88 ASP A CA 1
ATOM 645 C C . ASP A 1 88 ? 6.498 -1.254 -14.224 1.00 88.75 88 ASP A C 1
ATOM 647 O O . ASP A 1 88 ? 6.832 -0.509 -13.301 1.00 88.75 88 ASP A O 1
ATOM 651 N N . HIS A 1 89 ? 6.446 -2.587 -14.062 1.00 90.31 89 HIS A N 1
ATOM 652 C CA . HIS A 1 89 ? 6.612 -3.242 -12.748 1.00 90.31 89 HIS A CA 1
ATOM 653 C C . HIS A 1 89 ? 7.583 -4.437 -12.709 1.00 90.31 89 HIS A C 1
ATOM 655 O O . HIS A 1 89 ? 7.849 -4.973 -11.630 1.00 90.31 89 HIS A O 1
ATOM 661 N N . GLY A 1 90 ? 8.130 -4.882 -13.842 1.00 93.94 90 GLY A N 1
ATOM 662 C CA . GLY A 1 90 ? 9.076 -6.001 -13.903 1.00 93.94 90 GLY A CA 1
ATOM 663 C C . GLY A 1 90 ? 10.462 -5.638 -13.362 1.00 93.94 90 GLY A C 1
ATOM 664 O O . GLY A 1 90 ? 11.060 -4.654 -13.800 1.00 93.94 90 GLY A O 1
ATOM 665 N N . GLU A 1 91 ? 11.027 -6.446 -12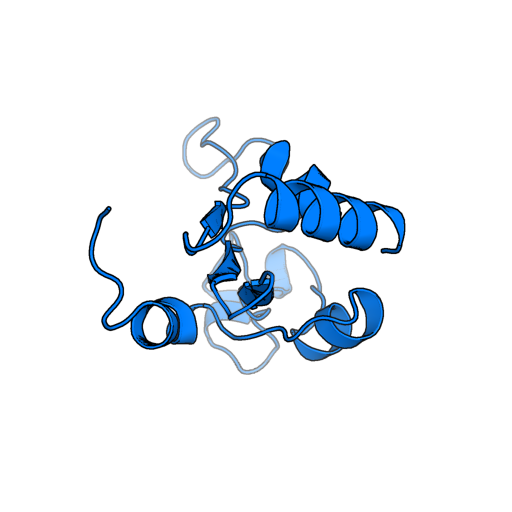.454 1.00 94.88 91 GLU A N 1
ATOM 666 C CA . GLU A 1 91 ? 12.311 -6.123 -11.799 1.00 94.88 91 GLU A CA 1
ATOM 667 C C . GLU A 1 91 ? 13.497 -6.023 -12.772 1.00 94.88 91 GLU A C 1
ATOM 669 O O . GLU A 1 91 ? 14.494 -5.373 -12.455 1.00 94.88 91 GLU A O 1
ATOM 674 N N . LEU A 1 92 ? 13.396 -6.624 -13.967 1.00 95.62 92 LEU A N 1
ATOM 675 C CA . LEU A 1 92 ? 14.383 -6.431 -15.032 1.00 95.62 92 LEU A CA 1
ATOM 676 C C . LEU A 1 92 ? 14.512 -4.952 -15.425 1.00 95.62 92 LEU A C 1
ATOM 678 O O . LEU A 1 92 ? 15.606 -4.501 -15.761 1.00 95.62 92 LEU A O 1
ATOM 682 N N . TRP A 1 93 ? 13.394 -4.225 -15.400 1.00 94.69 93 TRP A N 1
ATOM 683 C CA . TRP A 1 93 ? 13.275 -2.851 -15.878 1.00 94.69 93 TRP A CA 1
ATOM 684 C C . TRP A 1 93 ? 13.357 -1.832 -14.744 1.00 94.69 93 TRP A C 1
ATOM 686 O O . TRP A 1 93 ? 14.071 -0.837 -14.871 1.00 94.69 93 TRP A O 1
ATOM 696 N N . VAL A 1 94 ? 12.661 -2.083 -13.631 1.00 91.50 94 VAL A N 1
ATOM 697 C CA . VAL A 1 94 ? 12.523 -1.110 -12.530 1.00 91.50 94 VAL A CA 1
ATOM 698 C C . VAL A 1 94 ? 13.403 -1.411 -11.315 1.00 91.50 94 VAL A C 1
ATOM 700 O O . VAL A 1 94 ? 13.463 -0.614 -10.378 1.00 91.50 94 VAL A O 1
ATOM 703 N N . GLY A 1 95 ? 14.138 -2.524 -11.348 1.00 92.81 95 GLY A N 1
ATOM 704 C CA . GLY A 1 95 ? 14.976 -2.983 -10.247 1.00 92.81 95 GLY A CA 1
ATOM 705 C C . GLY A 1 95 ? 14.200 -3.755 -9.173 1.00 92.81 95 GLY A C 1
ATOM 706 O O . GLY A 1 95 ? 12.983 -3.914 -9.267 1.00 92.81 95 GLY A O 1
ATOM 707 N N . PRO A 1 96 ? 14.910 -4.274 -8.157 1.00 91.69 96 PRO A N 1
ATOM 708 C CA . PRO A 1 96 ? 14.315 -5.126 -7.137 1.00 91.69 96 PRO A CA 1
ATOM 709 C C . PRO A 1 96 ? 13.386 -4.346 -6.203 1.00 91.69 96 PRO A C 1
ATOM 711 O O . PRO A 1 96 ? 13.715 -3.235 -5.776 1.00 91.69 96 PRO A O 1
ATOM 714 N N . ALA A 1 97 ? 12.268 -4.962 -5.819 1.00 89.00 97 ALA A N 1
ATOM 715 C CA . ALA A 1 97 ? 11.337 -4.417 -4.832 1.00 89.00 97 ALA A CA 1
ATOM 716 C C . ALA A 1 97 ? 11.170 -5.365 -3.627 1.00 89.00 97 ALA A C 1
ATOM 718 O O . ALA A 1 97 ? 11.363 -6.574 -3.760 1.00 89.00 97 ALA A O 1
ATOM 719 N N . PRO A 1 98 ? 10.829 -4.848 -2.427 1.00 91.31 98 PRO A N 1
ATOM 720 C CA . PRO A 1 98 ? 10.681 -5.693 -1.246 1.00 91.31 98 PRO A CA 1
ATOM 721 C C . PRO A 1 98 ? 9.521 -6.680 -1.395 1.00 91.31 98 PRO A C 1
ATOM 723 O O . PRO A 1 98 ? 8.436 -6.319 -1.865 1.00 91.31 98 PRO A O 1
ATOM 726 N N . ALA A 1 99 ? 9.723 -7.910 -0.928 1.00 91.00 99 ALA A N 1
ATOM 727 C CA . ALA A 1 99 ? 8.672 -8.912 -0.891 1.00 91.00 99 ALA A CA 1
ATOM 728 C C . ALA A 1 99 ? 7.656 -8.592 0.227 1.00 91.00 99 ALA A C 1
ATOM 730 O O . ALA A 1 99 ? 7.979 -7.895 1.194 1.00 91.00 99 ALA A O 1
ATOM 731 N N . PRO A 1 100 ? 6.427 -9.143 0.179 1.00 92.56 100 PRO A N 1
ATOM 732 C CA . PRO A 1 100 ? 5.428 -8.954 1.238 1.00 92.56 100 PRO A CA 1
ATOM 733 C C . PRO A 1 100 ? 5.940 -9.250 2.659 1.00 92.56 100 PRO A C 1
ATOM 735 O O . PRO A 1 100 ? 5.581 -8.555 3.608 1.00 92.56 100 PRO A O 1
ATOM 738 N N . ALA A 1 101 ? 6.816 -10.249 2.810 1.00 93.56 101 ALA A N 1
ATOM 739 C CA . ALA A 1 101 ? 7.415 -10.596 4.097 1.00 93.56 101 ALA A CA 1
ATOM 740 C C . ALA A 1 101 ? 8.344 -9.495 4.641 1.00 93.56 101 ALA A C 1
ATOM 742 O O . ALA A 1 101 ? 8.343 -9.246 5.848 1.00 93.56 101 ALA A O 1
ATOM 743 N N . ASP A 1 102 ? 9.078 -8.803 3.766 1.00 94.38 102 ASP A N 1
ATOM 744 C CA . ASP A 1 102 ? 9.955 -7.691 4.145 1.00 94.38 102 ASP A CA 1
ATOM 745 C C . ASP A 1 102 ? 9.123 -6.507 4.650 1.00 94.38 102 ASP A C 1
ATOM 747 O O . ASP A 1 102 ? 9.391 -5.952 5.719 1.00 94.38 102 ASP A O 1
ATOM 751 N N . TRP A 1 103 ? 8.045 -6.177 3.927 1.00 95.31 103 TRP A N 1
ATOM 752 C CA . TRP A 1 103 ? 7.081 -5.160 4.349 1.00 95.31 103 TRP A CA 1
ATOM 753 C C . TRP A 1 103 ? 6.472 -5.495 5.709 1.00 95.31 103 TRP A C 1
ATOM 755 O O . TRP A 1 103 ? 6.432 -4.638 6.589 1.00 95.31 103 TRP A O 1
ATOM 765 N N . GLN A 1 104 ? 6.036 -6.740 5.912 1.00 96.44 104 GLN A N 1
ATOM 766 C CA . GLN A 1 104 ? 5.461 -7.179 7.183 1.00 96.44 104 GLN A CA 1
ATOM 767 C C . GLN A 1 104 ? 6.464 -7.047 8.334 1.00 96.44 104 GLN A C 1
ATOM 769 O O . GLN A 1 104 ? 6.104 -6.548 9.402 1.00 96.44 104 GLN A O 1
ATOM 774 N N . GLY A 1 105 ? 7.719 -7.452 8.113 1.00 95.69 105 GLY A N 1
ATOM 775 C CA . GLY A 1 105 ? 8.784 -7.347 9.109 1.00 95.69 105 GLY A CA 1
ATOM 776 C C . GLY A 1 105 ? 9.057 -5.905 9.538 1.00 95.69 105 GLY A C 1
ATOM 777 O O . GLY A 1 105 ? 9.233 -5.643 10.725 1.00 95.69 105 GLY A O 1
ATOM 778 N N . VAL A 1 106 ? 9.034 -4.959 8.595 1.00 94.31 106 VAL A N 1
ATOM 779 C CA . VAL A 1 106 ? 9.267 -3.537 8.888 1.00 94.31 106 VAL A CA 1
ATOM 780 C C . VAL A 1 106 ? 8.035 -2.869 9.499 1.00 94.31 106 VAL A C 1
ATOM 782 O O . VAL A 1 106 ? 8.162 -2.075 10.428 1.00 94.31 106 VAL A O 1
ATOM 785 N N . LEU A 1 107 ? 6.836 -3.147 8.984 1.00 95.44 107 LEU A N 1
ATOM 786 C CA . LEU A 1 107 ? 5.623 -2.411 9.350 1.00 95.44 107 LEU A CA 1
ATOM 787 C C . LEU A 1 107 ? 4.927 -2.954 10.603 1.00 95.44 107 LEU A C 1
ATOM 789 O O . LEU A 1 107 ? 4.144 -2.225 11.219 1.00 95.44 107 LEU A O 1
ATOM 793 N N . GLY A 1 108 ? 5.181 -4.214 10.967 1.00 96.12 108 GLY A N 1
ATOM 794 C CA . GLY A 1 108 ? 4.555 -4.869 12.116 1.00 96.12 108 GLY A CA 1
ATOM 795 C C . GLY A 1 108 ? 3.048 -5.105 11.954 1.00 96.12 108 GLY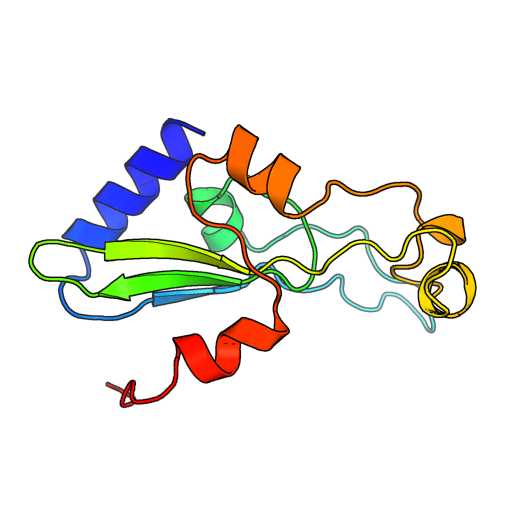 A C 1
ATOM 796 O O . GLY A 1 108 ? 2.348 -5.274 12.948 1.00 96.12 108 GLY A O 1
ATOM 797 N N . ILE A 1 109 ? 2.541 -5.090 10.719 1.00 97.50 109 ILE A N 1
ATOM 798 C CA . ILE A 1 109 ? 1.154 -5.426 10.370 1.00 97.50 109 ILE A CA 1
ATOM 799 C C . ILE A 1 109 ? 1.148 -6.516 9.298 1.00 97.50 109 ILE A C 1
ATOM 801 O O . ILE A 1 109 ? 2.092 -6.565 8.507 1.00 97.50 109 ILE A O 1
ATOM 805 N N . PRO A 1 110 ? 0.111 -7.371 9.239 1.00 98.06 110 PRO A N 1
ATOM 806 C CA . PRO A 1 110 ? -0.041 -8.343 8.165 1.00 98.06 110 PRO A CA 1
ATOM 807 C C . PRO A 1 110 ? 0.068 -7.705 6.779 1.00 98.06 110 PRO A C 1
ATOM 809 O O . PRO A 1 110 ? -0.579 -6.689 6.509 1.00 98.06 110 PRO A O 1
ATOM 812 N N . VAL A 1 111 ? 0.843 -8.338 5.895 1.00 97.94 111 VAL A N 1
ATOM 813 C CA . VAL A 1 111 ? 0.943 -7.948 4.483 1.00 97.94 111 VAL A CA 1
ATOM 814 C C . VAL A 1 111 ? 0.496 -9.102 3.595 1.00 97.94 111 VAL A C 1
ATOM 816 O O . VAL A 1 111 ? 0.901 -10.247 3.799 1.00 97.94 111 VAL A O 1
ATOM 819 N N . ARG A 1 112 ? -0.374 -8.817 2.626 1.00 97.19 112 ARG A N 1
ATOM 820 C CA . ARG A 1 112 ? -1.000 -9.815 1.750 1.00 97.19 112 ARG A CA 1
ATOM 821 C C . ARG A 1 112 ? -0.895 -9.414 0.284 1.00 97.19 112 ARG A C 1
ATOM 823 O O . ARG A 1 112 ? -0.692 -8.253 -0.054 1.00 97.19 112 ARG A O 1
ATOM 830 N N . ASP A 1 113 ? -1.077 -10.400 -0.583 1.00 94.62 113 ASP A N 1
ATOM 831 C CA . ASP A 1 113 ? -1.217 -10.180 -2.021 1.00 94.62 113 ASP A CA 1
ATOM 832 C C . ASP A 1 113 ? -2.520 -9.400 -2.339 1.00 94.62 113 ASP A C 1
ATOM 834 O O . ASP A 1 113 ? -3.534 -9.607 -1.652 1.00 94.62 113 ASP A O 1
ATOM 838 N N . PRO A 1 114 ? -2.552 -8.530 -3.369 1.00 93.00 114 PRO A N 1
ATOM 839 C CA . PRO A 1 114 ? -3.754 -7.785 -3.745 1.00 93.00 114 PRO A CA 1
ATOM 840 C C . PRO A 1 114 ? -4.916 -8.677 -4.197 1.00 93.00 114 PRO A C 1
ATOM 842 O O . PRO A 1 114 ? -6.072 -8.306 -4.012 1.00 93.00 114 PRO A O 1
ATOM 845 N N . GLY A 1 115 ? -4.657 -9.891 -4.690 1.00 93.50 115 GLY A N 1
ATOM 846 C CA . GLY A 1 115 ? -5.688 -10.885 -4.992 1.00 93.50 115 GLY A CA 1
ATOM 847 C C . GLY A 1 115 ? -6.482 -11.347 -3.763 1.00 93.50 115 GLY A C 1
ATOM 848 O O . GLY A 1 115 ? -7.558 -11.928 -3.905 1.00 93.50 115 GLY A O 1
ATOM 849 N N . ARG A 1 116 ? -5.997 -11.063 -2.543 1.00 95.19 116 ARG A N 1
ATOM 850 C CA . ARG A 1 116 ? -6.740 -11.277 -1.290 1.00 95.19 116 ARG A CA 1
ATOM 851 C C . ARG A 1 116 ? -7.665 -10.125 -0.911 1.00 95.19 116 ARG A C 1
ATOM 853 O O . ARG A 1 116 ? -8.496 -10.316 -0.036 1.00 95.19 116 ARG A O 1
ATOM 860 N N . LEU A 1 117 ? -7.594 -8.981 -1.589 1.00 94.75 117 LEU A N 1
ATOM 861 C CA . LEU A 1 117 ? -8.406 -7.814 -1.248 1.00 94.75 117 LEU A CA 1
ATOM 862 C C . LEU A 1 117 ? -9.908 -8.093 -1.396 1.00 94.75 117 LEU A C 1
ATOM 864 O O . LEU A 1 117 ? -10.675 -7.868 -0.469 1.00 94.75 117 LEU A O 1
ATOM 868 N N . ALA A 1 118 ? -10.335 -8.629 -2.542 1.00 93.94 118 ALA A N 1
ATOM 869 C CA . ALA A 1 118 ? -11.745 -8.940 -2.782 1.00 93.94 118 ALA A CA 1
ATOM 870 C C . ALA A 1 118 ? -12.343 -9.920 -1.749 1.00 93.94 118 ALA A C 1
ATOM 872 O O . ALA A 1 118 ? -13.400 -9.607 -1.200 1.00 93.94 118 ALA A O 1
ATOM 873 N N . PRO A 1 119 ? -11.714 -11.074 -1.435 1.00 92.88 119 PRO A N 1
ATOM 874 C CA . PRO A 1 119 ? -12.228 -11.946 -0.383 1.00 92.88 119 PRO A CA 1
ATOM 875 C C . PRO A 1 119 ? -12.132 -11.327 1.020 1.00 92.88 119 PRO A C 1
ATOM 877 O O . PRO A 1 119 ? -13.022 -11.581 1.825 1.00 92.88 119 PRO A O 1
ATOM 880 N N . ASP A 1 120 ? -11.125 -10.497 1.315 1.00 90.12 120 ASP A N 1
ATOM 881 C CA . ASP A 1 120 ? -10.998 -9.828 2.621 1.00 90.12 120 ASP A CA 1
ATOM 882 C C . ASP A 1 120 ? -12.074 -8.751 2.843 1.00 90.12 120 ASP A C 1
ATOM 884 O O . ASP A 1 120 ? -12.462 -8.477 3.980 1.00 90.12 120 ASP A O 1
ATOM 888 N N . LEU A 1 121 ? -12.591 -8.161 1.765 1.00 90.50 121 LEU A N 1
ATOM 889 C CA . LEU A 1 121 ? -13.706 -7.212 1.798 1.00 90.50 121 LEU A CA 1
ATOM 890 C C . LEU A 1 121 ? -15.076 -7.886 1.601 1.00 90.50 121 LEU A C 1
ATOM 892 O O . LEU A 1 121 ? -16.110 -7.217 1.654 1.00 90.50 121 LEU A O 1
ATOM 896 N N . ALA A 1 122 ? -15.118 -9.201 1.371 1.00 90.06 122 ALA A N 1
ATOM 897 C CA . ALA A 1 122 ? -16.362 -9.903 1.094 1.00 90.06 122 ALA A CA 1
ATOM 898 C C . ALA A 1 122 ? -17.322 -9.841 2.293 1.00 90.06 122 ALA A C 1
ATOM 900 O O . ALA A 1 122 ? -16.963 -10.146 3.428 1.00 90.06 122 ALA A O 1
ATOM 901 N N . GLY A 1 123 ? -18.580 -9.477 2.033 1.00 81.38 123 GLY A N 1
ATOM 902 C CA . GLY A 1 123 ? -19.618 -9.393 3.064 1.00 81.38 123 GLY A CA 1
ATOM 903 C C . GLY A 1 123 ? -19.654 -8.072 3.834 1.00 81.38 123 GLY A C 1
ATOM 904 O O . GLY A 1 123 ? -20.587 -7.868 4.614 1.00 81.38 123 GLY A O 1
ATOM 905 N N . LEU A 1 124 ? -18.716 -7.153 3.575 1.00 84.12 124 LEU A N 1
ATOM 906 C CA . LEU A 1 124 ? -18.898 -5.752 3.936 1.00 84.12 124 LEU A CA 1
ATOM 907 C C . LEU A 1 124 ? -20.079 -5.202 3.132 1.00 84.12 124 LEU A C 1
ATOM 909 O O . LEU A 1 124 ? -20.202 -5.444 1.931 1.00 84.12 124 LEU A O 1
ATOM 913 N N . ARG A 1 125 ? -20.989 -4.516 3.816 1.00 70.50 125 ARG A N 1
ATOM 914 C CA . ARG A 1 125 ? -22.070 -3.772 3.172 1.00 70.50 125 ARG A CA 1
ATOM 915 C C . ARG A 1 125 ? -21.624 -2.323 3.081 1.00 70.50 125 ARG A C 1
ATOM 917 O O . ARG A 1 125 ? -21.061 -1.824 4.054 1.00 70.50 125 ARG A O 1
ATOM 924 N N . ASP A 1 126 ? -21.888 -1.683 1.947 1.00 58.19 126 ASP A N 1
ATOM 925 C CA . ASP A 1 126 ? -21.741 -0.234 1.833 1.00 58.19 126 ASP A CA 1
ATOM 926 C C . ASP A 1 126 ? -22.577 0.421 2.942 1.00 58.19 126 ASP A C 1
ATOM 928 O O . ASP A 1 126 ? -23.742 0.055 3.145 1.00 58.19 126 ASP A O 1
ATOM 932 N N . VAL A 1 127 ? -21.941 1.310 3.707 1.00 53.47 127 VAL A N 1
ATOM 933 C CA . VAL A 1 127 ? -22.561 2.072 4.800 1.00 53.47 127 VAL A CA 1
ATOM 934 C C . VAL A 1 127 ? -22.947 3.448 4.289 1.00 53.47 127 VAL A C 1
ATOM 936 O O . VAL A 1 127 ? -22.099 4.068 3.610 1.00 53.47 127 VAL A O 1
#

Organism: NCBI:txid31963

Radius of gyration: 15.8 Å; chains: 1; bounding box: 38×29×44 Å

InterPro domains:
  IPR007865 Aminopeptidase P, N-terminal [PF05195] (5-109)
  IPR007865 Aminopeptidase P, N-terminal [SM01011] (2-126)
  IPR029149 Creatinase/Aminopeptidase P/Spt16, N-terminal [G3DSA:3.40.350.10] (5-126)
  IPR029149 Creatinase/Aminopeptidase P/Spt16, N-terminal [SSF53092] (5-122)

Secondary structure (DSSP, 8-state):
-HHHHHHHHHHHHHSTT--EEEE---PPEEETTEEPPP---HHHHHHH----TT-EEEEEEETTEEEEEEE-PPPB-TTSTHHHH-TTTBHHHH-----HHHHHHHHSS-EE-GGGHHHHTTTPPP-

Sequence (127 aa):
VEAAAAHRARLSAAMPGATLAVVSGYAPTRNDDCRYAFRADSDFVWLTGVQIEGAVLVMHAVPGGHDAVLHVPAPAHPGDPRFYSDADHGELWVGPAPAPADWQGVLGIPVRDPGRLAPDLAGLRDV